Protein AF-A0A7S3U252-F1 (afdb_monomer_lite)

Secondary structure (DSSP, 8-state):
-GGGHHHHTHHHHTS-TTS---S-S--PPPPPTTS-GGG-GGGT--GGGTT--S-------TTTTSSPPPPTTB---SSGGGGSSTTTT-BPPTTEE--STT-SSPEEPPTT-B--TT-SS-B-

Foldseek 3Di:
DVVVVVVVCLVVVLPDLPDDDDDDPDDDDRDDPPDDCLLPVVVVHNSVCVVPPPDDDPPDDPPPDVLDWAAWQAAADPDVVQRNDNQRVHGADWQWGRQGTNHNDTHGADPPFGGHTSHNHTHD

Structure (mmCIF, N/CA/C/O backbone):
data_AF-A0A7S3U252-F1
#
_entry.id   AF-A0A7S3U252-F1
#
loop_
_atom_site.group_PDB
_atom_site.id
_atom_site.type_symbol
_atom_site.label_atom_id
_atom_site.label_alt_id
_atom_site.label_comp_id
_atom_site.label_asym_id
_atom_site.label_entity_id
_atom_site.label_seq_id
_atom_site.pdbx_PDB_ins_code
_atom_site.Cartn_x
_atom_site.Cartn_y
_atom_site.Cartn_z
_atom_site.occupancy
_atom_site.B_iso_or_equiv
_atom_site.auth_seq_id
_atom_site.auth_comp_id
_atom_site.auth_asym_id
_atom_site.auth_atom_id
_atom_site.pdbx_PDB_model_num
ATOM 1 N N . GLU A 1 1 ? 18.117 13.190 -38.121 1.00 37.19 1 GLU A N 1
ATOM 2 C CA . GLU A 1 1 ? 19.058 12.247 -38.774 1.00 37.19 1 GLU A CA 1
ATOM 3 C C . GLU A 1 1 ? 20.005 11.508 -37.813 1.00 37.19 1 GLU A C 1
ATOM 5 O O . GLU A 1 1 ? 20.598 10.524 -38.224 1.00 37.19 1 GLU A O 1
ATOM 10 N N . LEU A 1 2 ? 20.083 11.881 -36.526 1.00 38.66 2 LEU A N 1
ATOM 11 C CA . LEU A 1 2 ? 20.972 11.254 -35.526 1.00 38.66 2 LEU A CA 1
ATOM 12 C C . LEU A 1 2 ? 20.538 9.854 -35.033 1.00 38.66 2 LEU A C 1
ATOM 14 O O . LEU A 1 2 ? 21.372 9.060 -34.624 1.00 38.66 2 LEU A O 1
ATOM 18 N N . GLN A 1 3 ? 19.248 9.513 -35.101 1.00 37.97 3 GLN A N 1
ATOM 19 C CA . GLN A 1 3 ? 18.720 8.232 -34.594 1.00 37.97 3 GLN A CA 1
ATOM 20 C C . GLN A 1 3 ? 19.044 7.026 -35.492 1.00 37.97 3 GLN A C 1
ATOM 22 O O . GLN A 1 3 ? 19.089 5.897 -35.015 1.00 37.97 3 GLN A O 1
ATOM 27 N N . ARG A 1 4 ? 19.301 7.259 -36.787 1.00 35.06 4 ARG A N 1
ATOM 28 C CA . ARG A 1 4 ? 19.661 6.208 -37.757 1.00 35.06 4 ARG A CA 1
ATOM 29 C C . ARG A 1 4 ? 21.109 5.730 -37.639 1.00 35.06 4 ARG A C 1
ATOM 31 O O . ARG A 1 4 ? 21.438 4.689 -38.187 1.00 35.06 4 ARG A O 1
ATOM 38 N N . GLN A 1 5 ? 21.972 6.479 -36.957 1.00 40.88 5 GLN A N 1
ATOM 39 C CA . GLN A 1 5 ? 23.402 6.162 -36.876 1.00 40.88 5 GLN A CA 1
ATOM 40 C C . GLN A 1 5 ? 23.736 5.198 -35.729 1.00 40.88 5 GLN A C 1
ATOM 42 O O . GLN A 1 5 ? 24.773 4.544 -35.767 1.00 40.88 5 GLN A O 1
ATOM 47 N N . CYS A 1 6 ? 22.845 5.034 -34.745 1.00 41.12 6 CYS A N 1
ATOM 48 C CA . CYS A 1 6 ? 23.044 4.067 -33.660 1.00 41.12 6 CYS A CA 1
ATOM 49 C C . CYS A 1 6 ? 22.780 2.613 -34.084 1.00 41.12 6 CYS A C 1
ATOM 51 O O . CYS A 1 6 ? 23.286 1.694 -33.444 1.00 41.12 6 CYS A O 1
ATOM 53 N N . THR A 1 7 ? 21.999 2.378 -35.144 1.00 46.62 7 THR A N 1
ATOM 54 C CA . THR A 1 7 ? 21.668 1.022 -35.613 1.00 46.62 7 THR A CA 1
ATOM 55 C C . THR A 1 7 ? 22.821 0.348 -36.358 1.00 46.62 7 THR A C 1
ATOM 57 O O . THR A 1 7 ? 23.016 -0.851 -36.178 1.00 46.62 7 THR A O 1
ATOM 60 N N . ASP A 1 8 ? 23.634 1.106 -37.106 1.00 46.19 8 ASP A N 1
ATOM 61 C CA . ASP A 1 8 ? 24.777 0.565 -37.870 1.00 46.19 8 ASP A CA 1
ATOM 62 C C . ASP A 1 8 ? 25.993 0.213 -36.989 1.00 46.19 8 ASP A C 1
ATOM 64 O O . ASP A 1 8 ? 26.830 -0.600 -37.373 1.00 46.19 8 ASP A O 1
ATOM 68 N N . GLY A 1 9 ? 26.083 0.769 -35.774 1.00 47.53 9 GLY A N 1
ATOM 69 C CA . GLY A 1 9 ? 27.193 0.535 -34.838 1.00 47.53 9 GLY A CA 1
ATOM 70 C C . GLY A 1 9 ? 26.966 -0.579 -33.807 1.00 47.53 9 GLY A C 1
ATOM 71 O O . GLY A 1 9 ? 27.878 -0.887 -33.033 1.00 47.53 9 GLY A O 1
ATOM 72 N N . ARG A 1 10 ? 25.777 -1.206 -33.772 1.00 50.97 10 ARG A N 1
ATOM 73 C CA . ARG A 1 10 ? 25.402 -2.189 -32.729 1.00 50.97 10 ARG A CA 1
ATOM 74 C C . ARG A 1 10 ? 26.370 -3.369 -32.634 1.00 50.97 10 ARG A C 1
ATOM 76 O O . ARG A 1 10 ? 26.732 -3.774 -31.534 1.00 50.97 10 ARG A O 1
ATOM 83 N N . GLY A 1 11 ? 26.841 -3.887 -33.770 1.00 51.75 11 GLY A N 1
ATOM 84 C CA . GLY A 1 11 ? 27.785 -5.012 -33.799 1.00 51.75 11 GLY A CA 1
ATOM 85 C C . GLY A 1 11 ? 29.177 -4.681 -33.247 1.00 51.75 11 GLY A C 1
ATOM 86 O O . GLY A 1 11 ? 29.872 -5.580 -32.774 1.00 51.75 11 GLY A O 1
ATOM 87 N N . ILE A 1 12 ? 29.566 -3.402 -33.279 1.00 51.03 12 ILE A N 1
ATOM 88 C CA . ILE A 1 12 ? 30.870 -2.909 -32.815 1.00 51.03 12 ILE A CA 1
ATOM 89 C C . ILE A 1 12 ? 30.822 -2.664 -31.301 1.00 51.03 12 ILE A C 1
ATOM 91 O O . ILE A 1 12 ? 31.705 -3.126 -30.579 1.00 51.03 12 ILE A O 1
ATOM 95 N N . CYS A 1 13 ? 29.747 -2.041 -30.797 1.00 49.91 13 CYS A N 1
ATOM 96 C CA . CYS A 1 13 ? 29.555 -1.848 -29.353 1.00 49.91 13 CYS A CA 1
ATOM 97 C C . CYS A 1 13 ? 29.280 -3.157 -28.593 1.00 49.91 13 CYS A C 1
ATOM 99 O O . CYS A 1 13 ? 29.570 -3.226 -27.405 1.00 49.91 13 CYS A O 1
ATOM 101 N N . ALA A 1 14 ? 28.785 -4.208 -29.255 1.00 50.56 14 ALA A N 1
ATOM 102 C CA . ALA A 1 14 ? 28.515 -5.499 -28.617 1.00 50.56 14 ALA A CA 1
ATOM 103 C C . ALA A 1 14 ? 29.778 -6.305 -28.245 1.00 50.56 14 ALA A C 1
ATOM 105 O O . ALA A 1 14 ? 29.661 -7.309 -27.543 1.00 50.56 14 ALA A O 1
ATOM 106 N N . ARG A 1 15 ? 30.975 -5.936 -28.738 1.00 47.09 15 ARG A N 1
ATOM 107 C CA . ARG A 1 15 ? 32.154 -6.821 -28.652 1.00 47.09 15 ARG A CA 1
ATOM 108 C C . ARG A 1 15 ? 33.273 -6.410 -27.703 1.00 47.09 15 ARG A C 1
ATOM 110 O O . ARG A 1 15 ? 34.094 -7.275 -27.432 1.00 47.09 15 ARG A O 1
ATOM 117 N N . ASN A 1 16 ? 33.338 -5.189 -27.169 1.00 49.06 16 ASN A N 1
ATOM 118 C CA . ASN A 1 16 ? 34.368 -4.848 -26.172 1.00 49.06 16 ASN A CA 1
ATOM 119 C C . ASN A 1 16 ? 34.038 -3.564 -25.393 1.00 49.06 16 ASN A C 1
ATOM 121 O O . ASN A 1 16 ? 34.383 -2.465 -25.814 1.00 49.06 16 ASN A O 1
ATOM 125 N N . HIS A 1 17 ? 33.443 -3.706 -24.206 1.00 50.22 17 HIS A N 1
ATOM 126 C CA . HIS A 1 17 ? 33.236 -2.595 -23.262 1.00 50.22 17 HIS A CA 1
ATOM 127 C C . HIS A 1 17 ? 34.497 -2.228 -22.451 1.00 50.22 17 HIS A C 1
ATOM 129 O O . HIS A 1 17 ? 34.439 -1.363 -21.581 1.00 50.22 17 HIS A O 1
ATOM 135 N N . THR A 1 18 ? 35.631 -2.889 -22.701 1.00 45.41 18 THR A N 1
ATOM 136 C CA . THR A 1 18 ? 36.869 -2.761 -21.910 1.00 45.41 18 THR A CA 1
ATOM 137 C C . THR A 1 18 ? 38.032 -2.113 -22.659 1.00 45.41 18 THR A C 1
ATOM 139 O O . THR A 1 18 ? 39.084 -1.902 -22.057 1.00 45.41 18 THR A O 1
ATOM 142 N N . LEU A 1 19 ? 37.883 -1.782 -23.946 1.00 47.53 19 LEU A N 1
ATOM 143 C CA . LEU A 1 19 ? 38.970 -1.166 -24.704 1.00 47.53 19 LEU A CA 1
ATOM 144 C C . LEU A 1 19 ? 38.898 0.367 -24.627 1.00 47.53 19 LEU A C 1
ATOM 146 O O . LEU A 1 19 ? 37.842 0.941 -24.903 1.00 47.53 19 LEU A O 1
ATOM 150 N N . PRO A 1 20 ? 40.004 1.048 -24.268 1.00 48.12 20 PRO A N 1
ATOM 151 C CA . PRO A 1 20 ? 40.071 2.498 -24.325 1.00 48.12 20 PRO A CA 1
ATOM 152 C C . PRO A 1 20 ? 39.939 2.956 -25.780 1.00 48.12 20 PRO A C 1
ATOM 154 O O . PRO A 1 20 ? 40.569 2.416 -26.686 1.00 48.12 20 PRO A O 1
ATOM 157 N N . LEU A 1 21 ? 39.076 3.952 -25.970 1.00 50.75 21 LEU A N 1
ATOM 158 C CA . LEU A 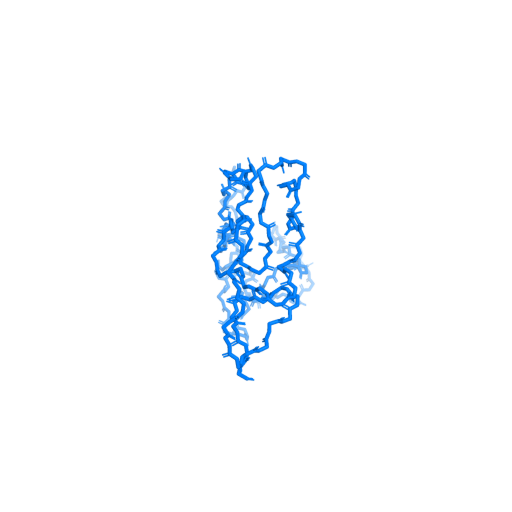1 21 ? 38.675 4.532 -27.247 1.00 50.75 21 LEU A CA 1
ATOM 159 C C . LEU A 1 21 ? 39.890 4.996 -28.061 1.00 50.75 21 LEU A C 1
ATOM 161 O O . LEU A 1 21 ? 40.448 6.062 -27.797 1.00 50.75 21 LEU A O 1
ATOM 165 N N . GLN A 1 22 ? 40.262 4.244 -29.0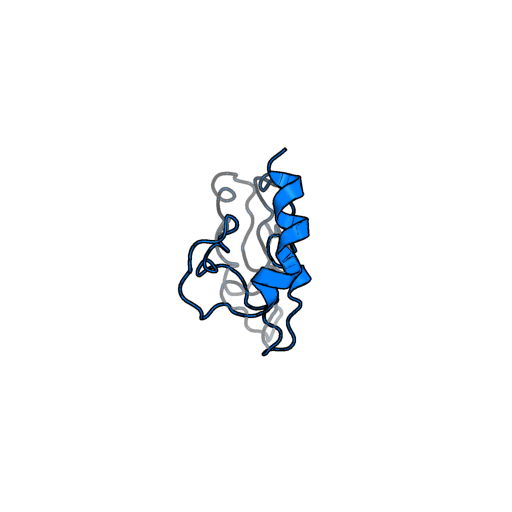95 1.00 49.03 22 GLN A N 1
ATOM 166 C CA . GLN A 1 22 ? 41.170 4.735 -30.124 1.00 49.03 22 GLN A CA 1
ATOM 167 C C . GLN A 1 22 ? 40.341 5.250 -31.304 1.00 49.03 22 GLN A C 1
ATOM 169 O O . GLN A 1 22 ? 40.028 4.507 -32.219 1.00 49.03 22 GLN A O 1
ATOM 174 N N . GLN A 1 23 ? 39.949 6.527 -31.200 1.00 52.00 23 GLN A N 1
ATOM 175 C CA . GLN A 1 23 ? 39.542 7.440 -32.283 1.00 52.00 23 GLN A CA 1
ATOM 176 C C . GLN A 1 23 ? 38.835 6.802 -33.495 1.00 52.00 23 GLN A C 1
ATOM 178 O O . GLN A 1 23 ? 39.308 6.917 -34.621 1.00 52.00 23 GLN A O 1
ATOM 183 N N . ASP A 1 24 ? 37.660 6.218 -33.272 1.00 48.81 24 ASP A N 1
ATOM 184 C CA . ASP A 1 24 ? 36.671 5.983 -34.327 1.00 48.81 24 ASP A CA 1
ATOM 185 C C . ASP A 1 24 ? 35.511 6.988 -34.177 1.00 48.81 24 ASP A C 1
ATOM 187 O O . ASP A 1 24 ? 35.223 7.434 -33.061 1.00 48.81 24 ASP A O 1
ATOM 191 N N . PRO A 1 25 ? 34.816 7.372 -35.266 1.00 54.41 25 PRO A N 1
ATOM 192 C CA . PRO A 1 25 ? 33.749 8.384 -35.238 1.00 54.41 25 PRO A CA 1
ATOM 193 C C . PRO A 1 25 ? 32.505 7.972 -34.427 1.00 54.41 25 PRO A C 1
ATOM 195 O O . PRO A 1 25 ? 31.599 8.783 -34.239 1.00 54.41 25 PRO A O 1
ATOM 198 N N . TYR A 1 26 ? 32.466 6.736 -33.923 1.00 48.16 26 TYR A N 1
ATOM 199 C CA . TYR A 1 26 ? 31.400 6.187 -33.094 1.00 48.16 26 TYR A CA 1
ATOM 200 C C . TYR A 1 26 ? 31.970 5.837 -31.715 1.00 48.16 26 TYR A C 1
ATOM 202 O O . TYR A 1 26 ? 32.771 4.914 -31.590 1.00 48.16 26 TYR A O 1
ATOM 210 N N . TYR A 1 27 ? 31.560 6.560 -30.670 1.00 53.28 27 TYR A N 1
ATOM 211 C CA . TYR A 1 27 ? 31.914 6.219 -29.292 1.00 53.28 27 TYR A CA 1
ATOM 212 C C . TYR A 1 27 ? 30.708 5.582 -28.596 1.00 53.28 27 TYR A C 1
ATOM 214 O O . TYR A 1 27 ? 29.617 6.153 -28.562 1.00 53.28 27 TYR A O 1
ATOM 222 N N . CYS A 1 28 ? 30.890 4.383 -28.043 1.00 52.19 28 CYS A N 1
ATOM 223 C CA . CYS A 1 28 ? 29.875 3.769 -27.194 1.00 52.19 28 CYS A CA 1
ATOM 224 C C . CYS A 1 28 ? 29.846 4.542 -25.868 1.00 52.19 28 CYS A C 1
ATOM 226 O O . CYS A 1 28 ? 30.885 4.722 -25.228 1.00 52.19 28 CYS A O 1
ATOM 228 N N . GLN A 1 29 ? 28.673 5.018 -25.447 1.00 51.78 29 GLN A N 1
ATOM 229 C CA . GLN A 1 29 ? 28.537 5.601 -24.114 1.00 51.78 29 GLN A CA 1
ATOM 230 C C . GLN A 1 29 ? 28.761 4.507 -23.065 1.00 51.78 29 GLN A C 1
ATOM 232 O O . GLN A 1 29 ? 28.275 3.384 -23.215 1.00 51.78 29 GLN A O 1
ATOM 237 N N . SER A 1 30 ? 29.521 4.821 -22.012 1.00 53.53 30 SER A N 1
ATOM 238 C CA . SER A 1 30 ? 29.683 3.913 -20.876 1.00 53.53 30 SER A CA 1
ATOM 239 C C . SER A 1 30 ? 28.308 3.597 -20.276 1.00 53.53 30 SER A C 1
ATOM 241 O O . SER A 1 30 ? 27.509 4.531 -20.136 1.00 53.53 30 SER A O 1
ATOM 243 N N . PRO A 1 31 ? 28.028 2.338 -19.891 1.00 54.41 31 PRO A N 1
ATOM 244 C CA . PRO A 1 31 ? 26.767 1.997 -19.248 1.00 54.41 31 PRO A CA 1
ATOM 245 C C . PRO A 1 31 ? 26.579 2.875 -18.010 1.00 54.41 31 PRO A C 1
ATOM 247 O O . PRO A 1 31 ? 27.482 3.020 -17.182 1.00 54.41 31 PRO A O 1
ATOM 250 N N . THR A 1 32 ? 25.414 3.505 -17.902 1.00 53.84 32 THR A N 1
ATOM 251 C CA . THR A 1 32 ? 25.072 4.272 -16.700 1.00 53.84 32 THR A CA 1
ATOM 252 C C . THR A 1 32 ? 24.824 3.300 -15.548 1.00 53.84 32 THR A C 1
ATOM 254 O O . THR A 1 32 ? 24.373 2.178 -15.770 1.00 53.84 32 THR A O 1
ATOM 257 N N . PHE A 1 33 ? 25.091 3.709 -14.303 1.00 56.62 33 PHE A N 1
ATOM 258 C CA . PHE A 1 33 ? 24.957 2.809 -13.145 1.00 56.62 33 PHE A CA 1
ATOM 259 C C . PHE A 1 33 ? 23.530 2.250 -12.948 1.00 56.62 33 PHE A C 1
ATOM 261 O O . PHE A 1 33 ? 23.350 1.277 -12.222 1.00 56.62 33 PHE A O 1
ATOM 268 N N . VAL A 1 34 ? 22.525 2.863 -13.584 1.00 58.62 34 VAL A N 1
ATOM 269 C CA . VAL A 1 34 ? 21.105 2.476 -13.537 1.00 58.62 34 VAL A CA 1
ATOM 270 C C . VAL A 1 34 ? 20.667 1.582 -14.700 1.00 58.62 34 VAL A C 1
ATOM 272 O O . VAL A 1 34 ? 19.516 1.153 -14.734 1.00 58.62 34 VAL A O 1
ATOM 275 N N . GLN A 1 35 ? 21.548 1.283 -15.656 1.00 62.47 35 GLN A N 1
ATOM 276 C CA . GLN A 1 35 ? 21.219 0.393 -16.764 1.00 62.47 35 GLN A CA 1
ATOM 277 C C . GLN A 1 35 ? 21.325 -1.065 -16.304 1.00 62.47 35 GLN A C 1
ATOM 279 O O . GLN A 1 35 ? 22.404 -1.545 -15.954 1.00 62.47 35 GLN A O 1
ATOM 284 N N . THR A 1 36 ? 20.202 -1.786 -16.307 1.00 65.12 36 THR A N 1
ATOM 285 C CA . THR A 1 36 ? 20.164 -3.216 -15.974 1.00 65.12 36 THR A CA 1
ATOM 286 C C . THR A 1 36 ? 21.134 -4.007 -16.854 1.00 65.12 36 THR A C 1
ATOM 288 O O . THR A 1 36 ? 21.242 -3.740 -18.044 1.00 65.12 36 THR A O 1
ATOM 291 N N . CYS A 1 37 ? 21.834 -5.005 -16.299 1.00 66.31 37 CYS A N 1
ATOM 292 C CA . CYS A 1 37 ? 22.783 -5.853 -17.046 1.00 66.31 37 CYS A CA 1
ATOM 293 C C . CYS A 1 37 ? 22.099 -6.885 -17.965 1.00 66.31 37 CYS A C 1
ATOM 295 O O . CYS A 1 37 ? 22.733 -7.848 -18.380 1.00 66.31 37 CYS A O 1
ATOM 297 N N . ASN A 1 38 ? 20.815 -6.717 -18.288 1.00 70.31 38 ASN A N 1
ATOM 298 C CA . ASN A 1 38 ? 20.065 -7.630 -19.157 1.00 70.31 38 ASN A CA 1
ATOM 299 C C . ASN A 1 38 ? 20.525 -7.590 -20.624 1.00 70.31 38 ASN A C 1
ATOM 301 O O . ASN A 1 38 ? 19.998 -8.342 -21.433 1.00 70.31 38 ASN A O 1
ATOM 305 N N . TRP A 1 39 ? 21.495 -6.737 -20.957 1.00 73.12 39 TRP A N 1
ATOM 306 C CA . TRP A 1 39 ? 22.173 -6.687 -22.250 1.00 73.12 39 TRP A CA 1
ATOM 307 C C . TRP A 1 39 ? 23.483 -7.490 -22.301 1.00 73.12 39 TRP A C 1
ATOM 309 O O . TRP A 1 39 ? 24.054 -7.648 -23.377 1.00 73.12 39 TRP A O 1
ATOM 319 N N . ASP A 1 40 ? 23.991 -7.957 -21.155 1.00 72.88 40 ASP A N 1
ATOM 320 C CA . ASP A 1 40 ? 25.318 -8.567 -21.043 1.00 72.88 40 ASP A CA 1
ATOM 321 C C . ASP A 1 40 ? 25.305 -10.041 -21.497 1.00 72.88 40 ASP A C 1
ATOM 323 O O . ASP A 1 40 ? 24.753 -10.891 -20.791 1.00 72.88 40 ASP A O 1
ATOM 327 N N . PRO A 1 41 ? 25.962 -10.393 -22.618 1.00 67.50 41 PRO A N 1
ATOM 328 C CA . PRO A 1 41 ? 25.955 -11.757 -23.143 1.00 67.50 41 PRO A CA 1
ATOM 329 C C . PRO A 1 41 ? 26.721 -12.748 -22.255 1.00 67.50 41 PRO A C 1
ATOM 331 O O . PRO A 1 41 ? 26.555 -13.955 -22.402 1.00 67.50 41 PRO A O 1
ATOM 334 N N . THR A 1 42 ? 27.557 -12.273 -21.324 1.00 70.38 42 THR A N 1
ATOM 335 C CA . THR A 1 42 ? 28.259 -13.140 -20.361 1.00 70.38 42 THR A CA 1
ATOM 336 C C . THR A 1 42 ? 27.358 -13.605 -19.215 1.00 70.38 42 THR A C 1
ATOM 338 O O . THR A 1 42 ? 27.753 -14.468 -18.429 1.00 70.38 42 THR A O 1
ATOM 341 N N . ARG A 1 43 ? 26.149 -13.039 -19.120 1.00 71.12 43 ARG A N 1
ATOM 342 C CA . ARG A 1 43 ? 25.140 -13.312 -18.090 1.00 71.12 43 ARG A CA 1
ATOM 343 C C . ARG A 1 43 ? 23.778 -13.642 -18.700 1.00 71.12 43 ARG A C 1
ATOM 345 O O . ARG A 1 43 ? 22.753 -13.274 -18.132 1.00 71.12 43 ARG A O 1
ATOM 352 N N . ASP A 1 44 ? 23.781 -14.277 -19.872 1.00 75.06 44 ASP A N 1
ATOM 353 C CA . ASP A 1 44 ? 22.571 -14.633 -20.627 1.00 75.06 44 ASP A CA 1
ATOM 354 C C . ASP A 1 44 ? 21.685 -13.422 -20.998 1.00 75.06 44 ASP A C 1
ATOM 356 O O . ASP A 1 44 ? 20.473 -13.544 -21.179 1.00 75.06 44 ASP A O 1
ATOM 360 N N . GLY A 1 45 ? 22.283 -12.232 -21.103 1.00 71.56 45 GLY A N 1
ATOM 361 C CA . GLY A 1 45 ? 21.630 -11.010 -21.560 1.00 71.56 45 GLY A CA 1
ATOM 362 C C . GLY A 1 45 ? 21.632 -10.860 -23.084 1.00 71.56 45 GLY A C 1
ATOM 363 O O . GLY A 1 45 ? 22.414 -11.494 -23.792 1.00 71.56 45 GLY A O 1
ATOM 364 N N . ASP A 1 46 ? 20.761 -9.987 -23.590 1.00 78.69 46 ASP A N 1
ATOM 365 C CA . ASP A 1 46 ? 20.593 -9.709 -25.018 1.00 78.69 46 ASP A CA 1
ATOM 366 C C . ASP A 1 46 ? 21.200 -8.341 -25.405 1.00 78.69 46 ASP A C 1
ATOM 368 O O . ASP A 1 46 ? 20.625 -7.293 -25.083 1.00 78.69 46 ASP A O 1
ATOM 372 N N . PRO A 1 47 ? 22.327 -8.309 -26.148 1.00 73.62 47 PRO A N 1
ATOM 373 C CA . PRO A 1 47 ? 22.976 -7.071 -26.585 1.00 73.62 47 PRO A CA 1
ATOM 374 C C . PRO A 1 47 ? 22.084 -6.159 -27.439 1.00 73.62 47 PRO A C 1
ATOM 376 O O . PRO A 1 47 ? 22.382 -4.970 -27.582 1.00 73.62 47 PRO A O 1
ATOM 379 N N . SER A 1 48 ? 20.994 -6.687 -28.010 1.00 72.06 48 SER A N 1
ATOM 380 C CA . SER A 1 48 ? 20.022 -5.906 -28.781 1.00 72.06 48 SER A CA 1
ATOM 381 C C . SER A 1 48 ? 19.280 -4.865 -27.933 1.00 72.06 48 SER A C 1
ATOM 383 O O . SER A 1 48 ? 18.792 -3.876 -28.480 1.00 72.06 48 SER A O 1
ATOM 385 N N . LEU A 1 49 ? 19.270 -5.039 -26.605 1.00 69.94 49 LEU A N 1
ATOM 386 C CA . LEU A 1 49 ? 18.604 -4.160 -25.642 1.00 69.94 49 LEU A CA 1
ATOM 387 C C . LEU A 1 49 ? 19.385 -2.867 -25.343 1.00 69.94 49 LEU A C 1
ATOM 389 O O . LEU A 1 49 ? 18.881 -1.984 -24.644 1.00 69.94 49 LEU A O 1
ATOM 393 N N . LEU A 1 50 ? 20.609 -2.715 -25.862 1.00 72.12 50 LEU A N 1
ATOM 394 C CA . LEU A 1 50 ? 21.383 -1.479 -25.728 1.00 72.12 50 LEU A CA 1
ATOM 395 C C . LEU A 1 50 ? 20.692 -0.319 -26.466 1.00 72.12 50 LEU A C 1
ATOM 397 O O . LEU A 1 50 ? 20.641 -0.272 -27.696 1.00 72.12 50 LEU A O 1
ATOM 401 N N . GLY A 1 51 ? 20.196 0.648 -25.690 1.00 65.50 51 GLY A N 1
ATOM 402 C CA . GLY A 1 51 ? 19.478 1.819 -26.200 1.00 65.50 51 GLY A CA 1
ATOM 403 C C . GLY A 1 51 ? 17.992 1.581 -26.486 1.00 65.50 51 GLY A C 1
ATOM 404 O O . GLY A 1 51 ? 17.322 2.506 -26.937 1.00 65.50 51 GLY A O 1
ATOM 405 N N . GLU A 1 52 ? 17.474 0.382 -26.207 1.00 72.94 52 GLU A N 1
ATOM 406 C CA . GLU A 1 52 ? 16.047 0.074 -26.299 1.00 72.94 52 GLU A CA 1
ATOM 407 C C . GLU A 1 52 ? 15.346 0.360 -24.967 1.00 72.94 52 GLU A C 1
ATOM 409 O O . GLU A 1 52 ? 15.807 -0.034 -23.891 1.00 72.94 52 GLU A O 1
ATOM 414 N N . SER A 1 53 ? 14.189 1.021 -25.021 1.00 67.62 53 SER A N 1
ATOM 415 C CA . SER A 1 53 ? 13.314 1.153 -23.857 1.00 67.62 53 SER A CA 1
ATOM 416 C C . SER A 1 53 ? 12.555 -0.159 -23.652 1.00 67.62 53 SER A C 1
ATOM 418 O O . SER A 1 53 ? 11.458 -0.343 -24.173 1.00 67.62 53 SER A O 1
ATOM 420 N N . VAL A 1 54 ? 13.149 -1.087 -22.899 1.00 68.38 54 VAL A N 1
ATOM 421 C CA . VAL A 1 54 ? 12.574 -2.427 -22.655 1.00 68.38 54 VAL A CA 1
ATOM 422 C C . VAL A 1 54 ? 11.308 -2.376 -21.792 1.00 68.38 54 VAL A C 1
ATOM 424 O O . VAL A 1 54 ? 10.500 -3.300 -21.791 1.00 68.38 54 VAL A O 1
ATOM 427 N N . TYR A 1 55 ? 11.131 -1.283 -21.051 1.00 66.38 55 TYR A N 1
ATOM 428 C CA . TYR A 1 55 ? 9.963 -1.039 -20.227 1.00 66.38 55 TYR A CA 1
ATOM 429 C C . TYR A 1 55 ? 9.658 0.456 -20.197 1.00 66.38 55 TYR A C 1
ATOM 431 O O . TYR A 1 55 ? 10.461 1.261 -19.724 1.00 66.38 55 TYR A O 1
ATOM 439 N N . GLN A 1 56 ? 8.483 0.827 -20.694 1.00 68.75 56 GLN A N 1
ATOM 440 C CA . GLN A 1 56 ? 7.892 2.120 -20.396 1.00 68.75 56 GLN A CA 1
ATOM 441 C C . GLN A 1 56 ? 7.019 1.918 -19.164 1.00 68.75 56 GLN A C 1
ATOM 443 O O . GLN A 1 56 ? 6.077 1.124 -19.202 1.00 68.75 56 GLN A O 1
ATOM 448 N N . PHE A 1 57 ? 7.330 2.616 -18.068 1.00 63.47 57 PHE A N 1
ATOM 449 C CA . PHE A 1 57 ? 6.399 2.670 -16.945 1.00 63.47 57 PHE A CA 1
ATOM 450 C C . PHE A 1 57 ? 5.048 3.116 -17.498 1.00 63.47 57 PHE A C 1
ATOM 452 O O . PHE A 1 57 ? 5.019 4.131 -18.202 1.00 63.47 57 PHE A O 1
ATOM 459 N N . PRO A 1 58 ? 3.957 2.373 -17.240 1.00 66.38 58 PRO A N 1
ATOM 460 C CA . PRO A 1 58 ? 2.649 2.802 -17.684 1.00 66.38 58 PRO A CA 1
ATOM 461 C C . PRO A 1 58 ? 2.422 4.186 -17.090 1.00 66.38 58 PRO A C 1
ATOM 463 O O . PRO A 1 58 ? 2.280 4.335 -15.878 1.00 66.38 58 PRO A O 1
ATOM 466 N N . GLN A 1 59 ? 2.442 5.204 -17.950 1.00 61.88 59 GLN A N 1
ATOM 467 C CA . GLN A 1 59 ? 2.115 6.570 -17.574 1.00 61.88 59 GLN A CA 1
ATOM 468 C C . GLN A 1 59 ? 0.598 6.649 -17.449 1.00 61.88 59 GLN A C 1
ATOM 470 O O . GLN A 1 59 ? -0.074 7.309 -18.235 1.00 61.88 59 GLN A O 1
ATOM 475 N N . ARG A 1 60 ? 0.043 5.903 -16.491 1.00 61.94 60 ARG A N 1
ATOM 476 C CA . ARG A 1 60 ? -1.252 6.271 -15.951 1.00 61.94 60 ARG A CA 1
ATOM 477 C C . ARG A 1 60 ? -1.028 7.492 -15.080 1.00 61.94 60 ARG A C 1
ATOM 479 O O . ARG A 1 60 ? -0.059 7.575 -14.325 1.00 61.94 60 ARG A O 1
ATOM 486 N N . ASN A 1 61 ? -1.939 8.433 -15.215 1.00 57.19 61 ASN A N 1
ATOM 487 C CA . ASN A 1 61 ? -2.251 9.415 -14.203 1.00 57.19 61 ASN A CA 1
ATOM 488 C C . ASN A 1 61 ? -2.255 8.726 -12.831 1.00 57.19 61 ASN A C 1
ATOM 490 O O . ASN A 1 61 ? -3.052 7.833 -12.564 1.00 57.19 61 ASN A O 1
ATOM 494 N N . VAL A 1 62 ? -1.340 9.162 -11.966 1.00 60.31 62 VAL A N 1
ATOM 495 C CA . VAL A 1 62 ? -1.258 8.770 -10.548 1.00 60.31 62 VAL A CA 1
ATOM 496 C C . VAL A 1 62 ? -2.522 9.212 -9.778 1.00 60.31 62 VAL A C 1
ATOM 498 O O . VAL A 1 62 ? -2.712 8.846 -8.626 1.00 60.31 62 VAL A O 1
ATOM 501 N N . GLU A 1 63 ? -3.405 9.973 -10.428 1.00 58.38 63 GLU A N 1
ATOM 502 C CA . GLU A 1 63 ? -4.462 10.781 -9.822 1.00 58.38 63 GLU A CA 1
ATOM 503 C C . GLU A 1 63 ? -5.894 10.323 -10.145 1.00 58.38 63 GLU A C 1
ATOM 505 O O . GLU A 1 63 ? -6.827 11.077 -9.894 1.00 58.38 63 GLU A O 1
ATOM 510 N N . GLU A 1 64 ? -6.127 9.137 -10.717 1.00 61.50 64 GLU A N 1
ATOM 511 C CA . GLU A 1 64 ? -7.508 8.776 -11.098 1.00 61.50 64 GLU A CA 1
ATOM 512 C C . GLU A 1 64 ? -8.420 8.412 -9.906 1.00 61.50 64 GLU A C 1
ATOM 514 O O . GLU A 1 64 ? -9.633 8.514 -10.032 1.00 61.50 64 GLU A O 1
ATOM 519 N N . ASP A 1 65 ? -7.852 8.140 -8.725 1.00 58.94 65 ASP A N 1
ATOM 520 C CA . ASP A 1 65 ? -8.590 7.975 -7.464 1.00 58.94 65 ASP A CA 1
ATOM 521 C C . ASP A 1 65 ? -7.937 8.811 -6.351 1.00 58.94 65 ASP A C 1
ATOM 523 O O . ASP A 1 65 ? -7.262 8.287 -5.463 1.00 58.94 65 ASP A O 1
ATOM 527 N N . VAL A 1 66 ? -8.091 10.137 -6.405 1.00 59.78 66 VAL A N 1
ATOM 528 C CA . 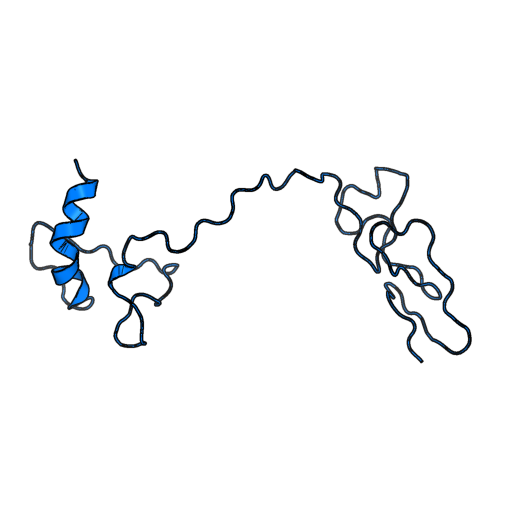VAL A 1 66 ? -7.831 11.016 -5.252 1.00 59.78 66 VAL A CA 1
ATOM 529 C C . VAL A 1 66 ? -9.169 11.511 -4.704 1.00 59.78 66 VAL A C 1
ATOM 531 O O . VAL A 1 66 ? -9.864 12.250 -5.405 1.00 59.78 66 VAL A O 1
ATOM 534 N N . PRO A 1 67 ? -9.537 11.158 -3.459 1.00 68.81 67 PRO A N 1
ATOM 535 C CA . PRO A 1 67 ? -8.807 10.316 -2.502 1.00 68.81 67 PRO A CA 1
ATOM 536 C C . PRO A 1 67 ? -8.919 8.811 -2.811 1.00 68.81 67 PRO A C 1
ATOM 538 O O . PRO A 1 67 ? -9.979 8.322 -3.193 1.00 68.81 67 PRO A O 1
ATOM 541 N N . PHE A 1 68 ? -7.828 8.069 -2.602 1.00 74.31 68 PHE A N 1
ATOM 542 C CA . PHE A 1 68 ? -7.806 6.616 -2.783 1.00 74.31 68 PHE A CA 1
ATOM 543 C C . PHE A 1 68 ? -8.546 5.929 -1.630 1.00 74.31 68 PHE A C 1
ATOM 545 O O . PHE A 1 68 ? -8.518 6.398 -0.491 1.00 74.31 68 PHE A O 1
ATOM 552 N N . LEU A 1 69 ? -9.191 4.793 -1.912 1.00 82.25 69 LEU A N 1
ATOM 553 C CA . LEU A 1 69 ? -9.884 4.015 -0.883 1.00 82.25 69 LEU A CA 1
ATOM 554 C C . LEU A 1 69 ? -8.898 3.571 0.205 1.00 82.25 69 LEU A C 1
ATOM 556 O O . LEU A 1 69 ? -7.817 3.055 -0.090 1.00 82.25 69 LEU A O 1
ATOM 560 N N . CYS A 1 70 ? -9.298 3.713 1.469 1.00 88.50 70 CYS A N 1
ATOM 561 C CA . CYS A 1 70 ? -8.513 3.199 2.588 1.00 88.50 70 CYS A CA 1
ATOM 562 C C . CYS A 1 70 ? -8.298 1.694 2.437 1.00 88.50 70 CYS A C 1
ATOM 564 O O . CYS A 1 70 ? -9.264 0.976 2.167 1.00 88.50 70 CYS A O 1
ATOM 566 N N . PRO A 1 71 ? -7.073 1.189 2.627 1.00 89.88 71 PRO A N 1
ATOM 567 C CA . PRO A 1 71 ? -6.823 -0.239 2.546 1.00 89.88 71 PRO A CA 1
ATOM 568 C C . PRO A 1 71 ? -7.493 -0.979 3.711 1.00 89.88 71 PRO A C 1
ATOM 570 O O . PRO A 1 71 ? -7.773 -0.405 4.765 1.00 89.88 71 PRO A O 1
ATOM 573 N N . ALA A 1 72 ? -7.698 -2.285 3.536 1.00 92.06 72 ALA A N 1
ATOM 574 C CA . ALA A 1 72 ? -8.115 -3.159 4.626 1.00 92.06 72 ALA A CA 1
ATOM 575 C C . ALA A 1 72 ? -7.151 -3.035 5.824 1.00 92.06 72 ALA A C 1
ATOM 577 O O . ALA A 1 72 ? -5.942 -2.851 5.661 1.00 92.06 72 ALA A O 1
ATOM 578 N N . GLY A 1 73 ? -7.692 -3.128 7.038 1.00 92.56 73 GLY A N 1
ATOM 579 C CA . GLY A 1 73 ? -6.942 -2.944 8.285 1.00 92.56 73 GLY A CA 1
ATOM 580 C C . GLY A 1 73 ? -6.806 -1.481 8.718 1.00 92.56 73 GLY A C 1
ATOM 581 O O . GLY A 1 73 ? -6.352 -1.215 9.831 1.00 92.56 73 GLY A O 1
ATOM 582 N N . VAL A 1 74 ? -7.252 -0.531 7.897 1.00 93.38 74 VAL A N 1
ATOM 583 C CA . VAL A 1 74 ? -7.305 0.898 8.222 1.00 93.38 74 VAL A CA 1
ATOM 584 C C . VAL A 1 74 ? -8.760 1.359 8.163 1.00 93.38 74 VAL A C 1
ATOM 586 O O . VAL A 1 74 ? -9.529 0.916 7.311 1.00 93.38 74 VAL A O 1
ATOM 589 N N . LEU A 1 75 ? -9.157 2.216 9.099 1.00 93.31 75 LEU A N 1
ATOM 590 C CA . LEU A 1 75 ? -10.513 2.733 9.196 1.00 93.31 75 LEU A CA 1
ATOM 591 C C . LEU A 1 75 ? -10.705 3.900 8.214 1.00 93.31 75 LEU A C 1
ATOM 593 O O . LEU A 1 75 ? -9.930 4.860 8.194 1.00 93.31 75 LEU A O 1
ATOM 597 N N . GLY A 1 76 ? -11.755 3.816 7.406 1.00 91.62 76 GLY A N 1
ATOM 598 C CA . GLY A 1 76 ? -12.264 4.921 6.604 1.00 91.62 76 GLY A CA 1
ATOM 599 C C . GLY A 1 76 ? -13.118 5.883 7.431 1.00 91.62 76 GLY A C 1
ATOM 600 O O . GLY A 1 76 ? -13.637 5.533 8.487 1.00 91.62 76 GLY A O 1
ATOM 601 N N . SER A 1 77 ? -13.303 7.104 6.938 1.00 87.50 77 SER A N 1
ATOM 602 C CA . SER A 1 77 ? -14.188 8.100 7.543 1.00 87.50 77 SER A CA 1
ATOM 603 C C . SER A 1 77 ? -14.968 8.848 6.471 1.00 87.50 77 SER A C 1
ATOM 605 O O . SER A 1 77 ? -14.503 9.001 5.345 1.00 87.50 77 SER A O 1
ATOM 607 N N . ASN A 1 78 ? -16.151 9.335 6.847 1.00 87.06 78 ASN A N 1
ATOM 608 C CA . ASN A 1 78 ? -16.938 10.252 6.022 1.00 87.06 78 ASN A CA 1
ATOM 609 C C . ASN A 1 78 ? -16.382 11.691 6.059 1.00 87.06 78 ASN A C 1
ATOM 611 O O . ASN A 1 78 ? -16.772 12.538 5.263 1.00 87.06 78 ASN A O 1
ATOM 615 N N . ASP A 1 79 ? -15.482 11.986 6.998 1.00 86.94 79 ASP A N 1
ATOM 616 C CA . ASP A 1 79 ? -14.795 13.269 7.059 1.00 86.94 79 ASP A CA 1
ATOM 617 C C . ASP A 1 79 ? -13.528 13.226 6.196 1.00 86.94 79 ASP A C 1
ATOM 619 O O . ASP A 1 79 ? -12.583 12.471 6.453 1.00 86.94 79 ASP A O 1
ATOM 623 N N . THR A 1 80 ? -13.522 14.081 5.171 1.00 82.62 80 THR A N 1
ATOM 624 C CA . THR A 1 80 ? -12.443 14.224 4.192 1.00 82.62 80 THR A CA 1
ATOM 625 C C . THR A 1 80 ? -11.094 14.536 4.827 1.00 82.62 80 THR A C 1
ATOM 627 O O . THR A 1 80 ? -10.074 14.137 4.272 1.00 82.62 80 THR A O 1
ATOM 630 N N . ALA A 1 81 ? -11.057 15.192 5.995 1.00 83.81 81 ALA A N 1
ATOM 631 C CA . ALA A 1 81 ? -9.807 15.488 6.697 1.00 83.81 81 ALA A CA 1
ATOM 632 C C . ALA A 1 81 ? -9.037 14.207 7.067 1.00 83.81 81 ALA A C 1
ATOM 634 O O . ALA A 1 81 ? -7.806 14.190 7.045 1.00 83.81 81 ALA A O 1
ATOM 635 N N . TYR A 1 82 ? -9.760 13.114 7.322 1.00 84.81 82 TYR A N 1
ATOM 636 C CA . TYR A 1 82 ? -9.206 11.794 7.617 1.00 84.81 82 TYR A CA 1
ATOM 637 C C . TYR A 1 82 ? -9.087 10.906 6.372 1.00 84.81 82 TYR A C 1
ATOM 639 O O . TYR A 1 82 ? -9.029 9.689 6.499 1.00 84.81 82 TYR A O 1
ATOM 647 N N . GLN A 1 83 ? -9.106 11.470 5.163 1.00 84.75 83 GLN A N 1
ATOM 648 C CA . GLN A 1 83 ? -8.977 10.732 3.894 1.00 84.75 83 GLN A CA 1
ATOM 649 C C . GLN A 1 83 ? -7.871 11.307 2.991 1.00 84.75 83 GLN A C 1
ATOM 651 O O . GLN A 1 83 ? -7.690 10.872 1.861 1.00 84.75 83 GLN A O 1
ATOM 656 N N . LEU A 1 84 ? -7.098 12.280 3.488 1.00 82.75 84 LEU A N 1
ATOM 657 C CA . LEU A 1 84 ? -6.030 12.947 2.727 1.00 82.75 84 LEU A CA 1
ATOM 658 C C . LEU A 1 84 ? -4.706 12.167 2.703 1.00 82.75 84 LEU A C 1
ATOM 660 O O . LEU A 1 84 ? -3.755 12.586 2.049 1.00 82.75 84 LEU A O 1
ATOM 664 N N . SER A 1 85 ? -4.604 11.071 3.456 1.00 82.00 85 SER A N 1
ATOM 665 C CA . SER A 1 85 ? -3.366 10.305 3.605 1.00 82.00 85 SER A CA 1
ATOM 666 C C . SER A 1 85 ? -3.635 8.808 3.646 1.00 82.00 85 SER A C 1
ATOM 668 O O . SER A 1 85 ? -4.752 8.370 3.911 1.00 82.00 85 SER A O 1
ATOM 670 N N . SER A 1 86 ? -2.576 8.015 3.477 1.00 82.00 86 SER A N 1
ATOM 671 C CA . SER A 1 86 ? -2.649 6.549 3.514 1.00 82.00 86 SER A CA 1
ATOM 672 C C . SER A 1 86 ? -2.991 5.976 4.882 1.00 82.00 86 SER A C 1
ATOM 674 O O . SER A 1 86 ? -3.294 4.791 4.996 1.00 82.00 86 SER A O 1
ATOM 676 N N . LEU A 1 87 ? -2.966 6.817 5.915 1.00 84.06 87 LEU A N 1
ATOM 677 C CA . LEU A 1 87 ? -3.357 6.458 7.271 1.00 84.06 87 LEU A CA 1
ATOM 678 C C . LEU A 1 87 ? -4.863 6.577 7.503 1.00 84.06 87 LEU A C 1
ATOM 680 O O . LEU A 1 87 ? -5.340 6.083 8.521 1.00 84.06 87 LEU A O 1
ATOM 684 N N . CYS A 1 88 ? -5.601 7.206 6.587 1.00 90.31 88 CYS A N 1
ATOM 685 C CA . CYS A 1 88 ? -7.027 7.466 6.717 1.00 90.31 88 CYS A CA 1
ATOM 686 C C . CYS A 1 88 ? -7.434 7.958 8.127 1.00 90.31 88 CYS A C 1
ATOM 688 O O . CYS A 1 88 ? -6.794 8.860 8.673 1.00 90.31 88 CYS A O 1
ATOM 690 N N . ALA A 1 89 ? -8.473 7.370 8.735 1.00 91.62 89 ALA A N 1
ATOM 691 C CA . ALA A 1 89 ? -8.916 7.678 10.096 1.00 91.62 89 ALA A CA 1
ATOM 692 C C . ALA A 1 89 ? -8.122 6.927 11.180 1.00 91.62 89 ALA A C 1
ATOM 694 O O . ALA A 1 89 ? -8.478 6.969 12.357 1.00 91.62 89 ALA A O 1
ATOM 695 N N . GLY A 1 90 ? -7.036 6.256 10.793 1.00 92.50 90 GLY A N 1
ATOM 696 C CA . GLY A 1 90 ? -6.186 5.450 11.656 1.00 92.50 90 GLY A CA 1
ATOM 697 C C . GLY A 1 90 ? -6.380 3.950 11.454 1.00 92.50 90 GLY A C 1
ATOM 698 O O . GLY A 1 90 ? -7.246 3.489 10.715 1.00 92.50 90 GLY A O 1
ATOM 699 N N . ALA A 1 91 ? -5.538 3.161 12.118 1.00 94.31 91 ALA A N 1
ATOM 700 C CA . ALA A 1 91 ? -5.624 1.706 12.072 1.00 94.31 91 ALA A CA 1
ATOM 701 C C . ALA A 1 91 ? -6.935 1.190 12.688 1.00 94.31 91 ALA A C 1
ATOM 703 O O . ALA A 1 91 ? -7.495 1.807 13.596 1.00 94.31 91 ALA A O 1
ATOM 704 N N . CYS A 1 92 ? -7.388 0.020 12.232 1.00 95.06 92 CYS A N 1
ATOM 705 C CA . CYS A 1 92 ? -8.576 -0.632 12.777 1.00 95.06 92 CYS A CA 1
ATOM 706 C C . CYS A 1 92 ? -8.445 -0.812 14.305 1.00 95.06 92 CYS A C 1
ATOM 708 O O . CYS A 1 92 ? -7.407 -1.310 14.757 1.00 95.06 92 CYS A O 1
ATOM 710 N N . PRO A 1 93 ? -9.438 -0.418 15.119 1.00 94.31 93 PRO A N 1
ATOM 711 C CA . PRO A 1 93 ? -9.325 -0.487 16.573 1.00 94.31 93 PRO A CA 1
ATOM 712 C C . PRO A 1 93 ? -9.193 -1.932 17.080 1.00 94.31 93 PRO A C 1
ATOM 714 O O . PRO A 1 93 ? -9.693 -2.879 16.474 1.00 94.31 93 PRO A O 1
ATOM 717 N N . ALA A 1 94 ? -8.520 -2.111 18.221 1.00 94.31 94 ALA A N 1
ATOM 718 C CA . ALA A 1 94 ? -8.399 -3.423 18.855 1.00 94.31 94 ALA A CA 1
ATOM 719 C C . ALA A 1 94 ? -9.781 -3.985 19.223 1.00 94.31 94 ALA A C 1
ATOM 721 O O . ALA A 1 94 ? -10.664 -3.247 19.661 1.00 94.31 94 ALA A O 1
ATOM 722 N N . GLY A 1 95 ? -9.959 -5.296 19.054 1.00 94.31 95 GLY A N 1
ATOM 723 C CA . GLY A 1 95 ? -11.261 -5.946 19.222 1.00 94.31 95 GLY A CA 1
ATOM 724 C C . GLY A 1 95 ? -12.198 -5.819 18.016 1.00 94.31 95 GLY A C 1
ATOM 725 O O . GLY A 1 95 ? -13.318 -6.317 18.094 1.00 94.31 95 GLY A O 1
ATOM 726 N N . TYR A 1 96 ? -11.742 -5.227 16.908 1.00 95.44 96 TYR A N 1
ATOM 727 C CA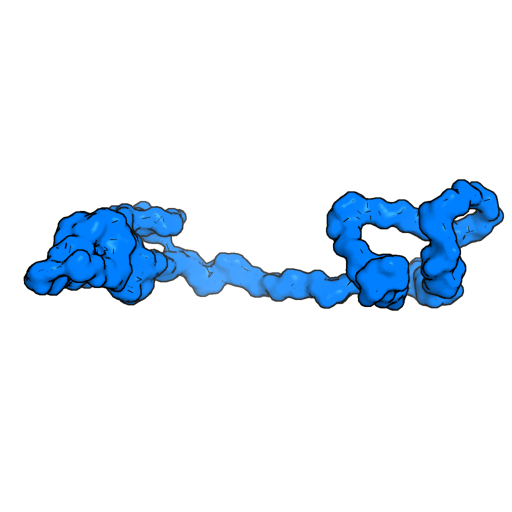 . TYR A 1 96 ? -12.493 -5.118 15.658 1.00 95.44 96 TYR A CA 1
ATOM 728 C C . TYR A 1 96 ? -11.680 -5.575 14.442 1.00 95.44 96 TYR A C 1
ATOM 730 O O . TYR A 1 96 ? -10.466 -5.788 14.523 1.00 95.44 96 TYR A O 1
ATOM 738 N N . ILE A 1 97 ? -12.372 -5.739 13.315 1.00 95.31 97 ILE A N 1
ATOM 739 C CA . ILE A 1 97 ? -11.829 -6.196 12.041 1.00 95.31 97 ILE A CA 1
ATOM 740 C C . ILE A 1 97 ? -12.296 -5.270 10.918 1.00 95.31 97 ILE A C 1
ATOM 742 O O . ILE A 1 97 ? -13.486 -5.002 10.771 1.00 95.31 97 ILE A O 1
ATOM 746 N N . CYS A 1 98 ? -11.349 -4.837 10.090 1.00 95.06 98 CYS A N 1
ATOM 747 C CA . CYS A 1 98 ? -11.595 -4.023 8.904 1.00 95.06 98 CYS A CA 1
ATOM 748 C C . CYS A 1 98 ? -11.203 -4.848 7.671 1.00 95.06 98 CYS A C 1
ATOM 750 O O . CYS A 1 98 ? -10.058 -4.777 7.222 1.00 95.06 98 CYS A O 1
ATOM 752 N N . ARG A 1 99 ? -12.112 -5.711 7.194 1.00 92.69 99 ARG A N 1
ATOM 753 C CA . ARG A 1 99 ? -11.819 -6.728 6.160 1.00 92.69 99 ARG A CA 1
ATOM 754 C C . ARG A 1 99 ? -11.693 -6.140 4.761 1.00 92.69 99 ARG A C 1
ATOM 756 O O . ARG A 1 99 ? -10.859 -6.585 3.979 1.00 92.69 99 ARG A O 1
ATOM 763 N N . GLU A 1 100 ? -12.545 -5.172 4.460 1.00 91.50 100 GLU A N 1
ATOM 764 C CA . GLU A 1 100 ? -12.701 -4.605 3.127 1.00 91.50 100 GLU A CA 1
ATOM 765 C C . GLU A 1 100 ? -12.026 -3.229 3.042 1.00 91.50 100 GLU A C 1
ATOM 767 O O . GLU A 1 100 ? -11.872 -2.537 4.059 1.00 91.50 100 GLU A O 1
ATOM 772 N N . PRO A 1 101 ? -11.595 -2.800 1.846 1.00 88.81 101 PRO A N 1
ATOM 773 C CA . PRO A 1 101 ? -11.193 -1.416 1.650 1.00 88.81 101 PRO A CA 1
ATOM 774 C C . PRO A 1 101 ? -12.370 -0.465 1.923 1.00 88.81 101 PRO A C 1
ATOM 776 O O . PRO A 1 101 ? -13.530 -0.837 1.774 1.00 88.81 101 PRO A O 1
ATOM 779 N N . ALA A 1 102 ? -12.066 0.768 2.331 1.00 88.31 102 ALA A N 1
ATOM 780 C CA . ALA A 1 102 ? -13.045 1.797 2.701 1.00 88.31 102 ALA A CA 1
ATOM 781 C C . ALA A 1 102 ? -14.029 1.390 3.821 1.00 88.31 102 ALA A C 1
ATOM 783 O O . ALA A 1 102 ? -15.137 1.921 3.910 1.00 88.31 102 ALA A O 1
ATOM 784 N N . THR A 1 103 ? -13.609 0.493 4.723 1.00 91.81 103 THR A N 1
ATOM 785 C CA . THR A 1 103 ? -14.400 0.126 5.908 1.00 91.81 103 THR A CA 1
ATOM 786 C C . THR A 1 103 ? -14.576 1.341 6.825 1.00 91.81 103 THR A C 1
ATOM 788 O O . THR A 1 103 ? -13.630 1.755 7.490 1.00 91.81 103 THR A O 1
ATOM 791 N N . THR A 1 104 ? -15.784 1.900 6.900 1.00 91.31 104 THR A N 1
ATOM 792 C CA . THR A 1 104 ? -16.142 2.974 7.851 1.00 91.31 104 THR A CA 1
ATOM 793 C C . THR A 1 104 ? -16.760 2.436 9.141 1.00 91.31 104 THR A C 1
ATOM 795 O O . THR A 1 104 ? -16.686 3.085 10.183 1.00 91.31 104 THR A O 1
ATOM 798 N N . LEU A 1 105 ? -17.343 1.236 9.083 1.00 93.38 105 LEU A N 1
ATOM 799 C CA . LEU A 1 105 ? -17.937 0.537 10.215 1.00 93.38 105 LEU A CA 1
ATOM 800 C C . LEU A 1 105 ? -17.241 -0.822 10.384 1.00 93.38 105 LEU A C 1
ATOM 802 O O . LEU A 1 105 ? -17.460 -1.709 9.562 1.00 93.38 105 LEU A O 1
ATOM 806 N N . PRO A 1 106 ? -16.381 -0.990 11.399 1.00 93.19 106 PRO A N 1
ATOM 807 C CA . PRO A 1 106 ? -15.603 -2.205 11.553 1.00 93.19 106 PRO A CA 1
ATOM 808 C C . PRO A 1 106 ? -16.409 -3.298 12.266 1.00 93.19 106 PRO A C 1
ATOM 810 O O . PRO A 1 106 ? -17.192 -3.022 13.179 1.00 93.19 106 PRO A O 1
ATOM 813 N N . ASP A 1 107 ? -16.186 -4.551 11.878 1.00 94.56 107 ASP A N 1
ATOM 814 C CA . ASP A 1 107 ? -16.871 -5.700 12.470 1.00 94.56 107 ASP A CA 1
ATOM 815 C C . ASP A 1 107 ? -16.260 -6.055 13.829 1.00 94.56 107 ASP A C 1
ATOM 817 O O . ASP A 1 107 ? -15.034 -6.032 13.972 1.00 94.56 107 ASP A O 1
ATOM 821 N N . PRO A 1 108 ? -17.059 -6.436 14.838 1.00 94.94 108 PRO A N 1
ATOM 822 C CA . PRO A 1 108 ? -16.514 -6.918 16.099 1.00 94.94 108 PRO A CA 1
ATOM 823 C C . PRO A 1 108 ? -15.715 -8.211 15.893 1.00 94.94 108 PRO A C 1
ATOM 825 O O . PRO A 1 108 ? -16.059 -9.067 15.072 1.00 94.94 108 PRO A O 1
ATOM 828 N N . CYS A 1 109 ? -14.651 -8.378 16.679 1.00 95.19 109 CYS A N 1
ATOM 829 C CA . CYS A 1 109 ? -13.871 -9.608 16.680 1.00 95.19 109 CYS A CA 1
ATOM 830 C C . CYS A 1 109 ? -14.768 -10.792 17.090 1.00 95.19 109 CYS A C 1
ATOM 832 O O . CYS A 1 109 ? -15.460 -10.702 18.110 1.00 95.19 109 CYS A O 1
ATOM 834 N N . PRO A 1 110 ? -14.780 -11.900 16.328 1.00 94.00 110 PRO A N 1
ATOM 835 C CA . PRO A 1 110 ? -15.593 -13.056 16.659 1.00 94.00 110 PRO A CA 1
ATOM 836 C C . PRO A 1 110 ? -15.189 -13.641 18.021 1.00 94.00 110 PRO A C 1
ATOM 838 O O . PRO A 1 110 ? -14.018 -13.579 18.410 1.00 94.00 110 PRO A O 1
ATOM 841 N N . PRO A 1 111 ? -16.144 -14.230 18.761 1.00 92.00 111 PRO A N 1
ATOM 842 C CA . PRO A 1 111 ? -15.870 -14.792 20.075 1.00 92.00 111 PRO A CA 1
ATOM 843 C C . PRO A 1 111 ? -14.794 -15.881 19.993 1.00 92.00 111 PRO A C 1
ATOM 845 O O . PRO A 1 111 ? -14.734 -16.655 19.036 1.00 92.00 111 PRO A O 1
ATOM 848 N N . GLY A 1 112 ? -13.930 -15.921 21.008 1.00 91.88 112 GLY A N 1
ATOM 849 C CA . GLY A 1 112 ? -12.811 -16.862 21.069 1.00 91.88 112 GLY A CA 1
ATOM 850 C C . GLY A 1 112 ? -11.625 -16.511 20.169 1.00 91.88 112 GLY A C 1
ATOM 851 O O . GLY A 1 112 ? -10.713 -17.316 20.094 1.00 91.88 112 GLY A O 1
ATOM 852 N N . HIS A 1 113 ? -11.625 -15.346 19.514 1.00 93.56 113 HIS A N 1
ATOM 853 C CA . HIS A 1 113 ? -10.500 -14.864 18.715 1.00 93.56 113 HIS A CA 1
ATOM 854 C C . HIS A 1 113 ? -9.919 -13.570 19.296 1.00 93.56 113 HIS A C 1
ATOM 856 O O . HIS A 1 113 ? -10.573 -12.838 20.045 1.00 93.56 113 HIS A O 1
ATOM 862 N N . PHE A 1 114 ? -8.685 -13.264 18.910 1.00 93.25 114 PHE A N 1
ATOM 863 C CA . PHE A 1 114 ? -7.968 -12.055 19.275 1.00 93.25 114 PHE A CA 1
ATOM 864 C C . PHE A 1 114 ? -7.730 -11.161 18.052 1.00 93.25 114 PHE A C 1
ATOM 866 O O . PHE A 1 114 ? -7.128 -11.576 17.060 1.00 93.25 114 PHE A O 1
ATOM 873 N N . CYS A 1 115 ? -8.162 -9.901 18.146 1.00 95.00 115 CYS A N 1
ATOM 874 C CA . CYS A 1 115 ? -7.972 -8.891 17.106 1.00 95.00 115 CYS A CA 1
ATOM 875 C C . CYS A 1 115 ? -7.132 -7.730 17.651 1.00 95.00 115 CYS A C 1
ATOM 877 O O . CYS A 1 115 ? -7.571 -6.973 18.522 1.00 95.00 115 CYS A O 1
ATOM 879 N N . ARG A 1 116 ? -5.906 -7.600 17.134 1.00 94.38 116 ARG A N 1
ATOM 880 C CA . ARG A 1 116 ? -4.975 -6.494 17.419 1.00 94.38 116 ARG A CA 1
ATOM 881 C C . ARG A 1 116 ? -5.372 -5.241 16.632 1.00 94.38 116 ARG A C 1
ATOM 883 O O . ARG A 1 116 ? -6.174 -5.315 15.705 1.00 94.38 116 ARG A O 1
ATOM 890 N N . VAL A 1 117 ? -4.767 -4.102 16.959 1.00 95.00 117 VAL A N 1
ATOM 891 C CA . VAL A 1 117 ? -4.884 -2.893 16.129 1.00 95.00 117 VAL A CA 1
ATOM 892 C C .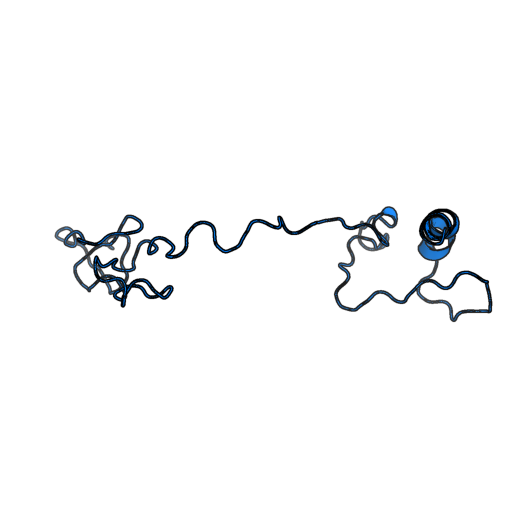 VAL A 1 117 ? -4.461 -3.212 14.690 1.00 95.00 117 VAL A C 1
ATOM 894 O O . VAL A 1 117 ? -3.436 -3.858 14.480 1.00 95.00 117 VAL A O 1
ATOM 897 N N . GLY A 1 118 ? -5.261 -2.788 13.715 1.00 92.81 118 GLY A N 1
ATOM 898 C CA . GLY A 1 118 ? -5.023 -3.036 12.293 1.00 92.81 118 GLY A CA 1
ATOM 899 C C . GLY A 1 118 ? -5.413 -4.432 11.796 1.00 92.81 118 GLY A C 1
ATOM 900 O O . GLY A 1 118 ? -4.948 -4.852 10.739 1.00 92.81 118 GLY A O 1
ATOM 901 N N . SER A 1 119 ? -6.234 -5.180 12.541 1.00 94.44 119 SER A N 1
ATOM 902 C CA . SER A 1 119 ? -6.619 -6.537 12.135 1.00 94.44 119 SER A CA 1
ATOM 903 C C . SER A 1 119 ? -7.552 -6.543 10.922 1.00 94.44 119 SER A C 1
ATOM 905 O O . SER A 1 119 ? -8.607 -5.910 10.917 1.00 94.44 119 SER A O 1
ATOM 907 N N . VAL A 1 120 ? -7.180 -7.334 9.916 1.00 94.81 120 VAL A N 1
ATOM 908 C CA . VAL A 1 120 ? -8.023 -7.682 8.755 1.00 94.81 120 VAL A CA 1
ATOM 909 C C . VAL A 1 120 ? -8.702 -9.041 8.912 1.00 94.81 120 VAL A C 1
ATOM 911 O O . VAL A 1 120 ? -9.680 -9.334 8.236 1.00 94.81 120 VAL A O 1
ATOM 914 N N . VAL A 1 121 ? -8.194 -9.877 9.819 1.00 93.12 121 VAL A N 1
ATOM 915 C CA . VAL A 1 121 ? -8.683 -11.227 10.111 1.00 93.12 121 VAL A CA 1
ATOM 916 C C . VAL A 1 121 ? -8.521 -11.480 11.611 1.00 93.12 121 VAL A C 1
ATOM 918 O O . VAL A 1 121 ? -7.594 -10.964 12.236 1.00 93.12 121 VAL A O 1
ATOM 921 N N . ALA A 1 122 ? -9.430 -12.265 12.187 1.00 90.88 122 ALA A N 1
ATOM 922 C CA . ALA A 1 122 ? -9.368 -12.671 13.583 1.00 90.88 122 ALA A CA 1
ATOM 923 C C . ALA A 1 122 ? -8.320 -13.775 13.780 1.00 90.88 122 ALA A C 1
ATOM 925 O O . ALA A 1 122 ? -8.290 -14.738 13.013 1.00 90.88 122 ALA A O 1
ATOM 926 N N . ILE A 1 123 ? -7.483 -13.656 14.809 1.00 90.38 123 ILE A N 1
ATOM 927 C CA . ILE A 1 123 ? -6.492 -14.684 15.148 1.00 90.38 123 ILE A CA 1
ATOM 928 C C . ILE A 1 123 ? -7.133 -15.643 16.165 1.00 90.38 123 ILE A C 1
ATOM 930 O O . ILE A 1 123 ? -7.691 -15.136 17.137 1.00 90.38 123 ILE A O 1
ATOM 934 N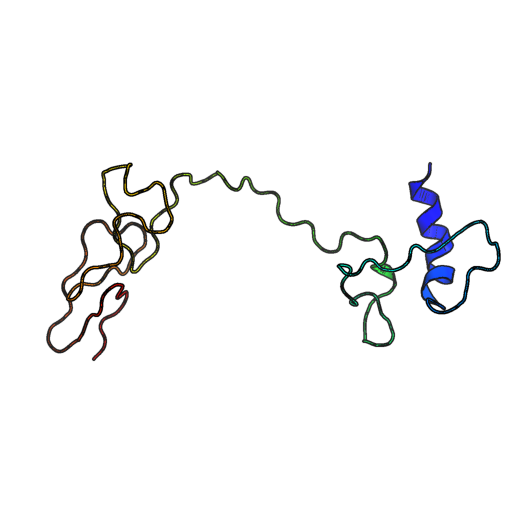 N . PRO A 1 124 ? -7.098 -16.973 15.957 1.00 84.81 124 PRO A N 1
ATOM 935 C CA . PRO A 1 124 ? -7.588 -17.950 16.934 1.00 84.81 124 PRO A CA 1
ATOM 936 C C . PRO A 1 124 ? -6.882 -17.863 18.292 1.00 84.81 124 PRO A C 1
ATOM 938 O O . PRO A 1 124 ? -5.685 -17.488 18.319 1.00 84.81 124 PRO A O 1
#

Organism: NCBI:txid141414

Sequence (124 aa):
ELQRQCTDGRGICARNHTLPLQQDPYYCQSPTFVQTCNWDPTRDGDPSLLGESVYQFPQRNVEEDVPFLCPAGVLGSNDTAYQLSSLCAGACPAGYICREPATTLPDPCPPGHFCRVGSVVAIP

pLDDT: mean 72.87, std 18.47, range [35.06, 95.44]

Radius of gyration: 27.04 Å; chains: 1; bounding box: 59×33×60 Å